Protein AF-A0A956J3N0-F1 (afdb_monomer_lite)

pLDDT: mean 77.79, std 21.56, range [35.19, 97.94]

Foldseek 3Di:
DDDDDDDDDDDDDDDPPPDPDPDDPDDDPDPDPDDPDPPDPDDDPDPPDDPPDDDDDDDDDDDDAFDWDWDADPVRDIDTDGDDDPDPDDDDDDDDPDDQVPQDVVRRCVRVVVVVCPCQADDPGGNVRSVVVD

Structure (mmCIF, N/CA/C/O backbone):
data_AF-A0A956J3N0-F1
#
_entry.id   AF-A0A956J3N0-F1
#
loop_
_atom_site.group_PDB
_atom_site.id
_atom_site.type_symbol
_atom_site.label_atom_id
_atom_site.label_alt_id
_atom_site.label_comp_id
_atom_site.label_asym_id
_atom_site.label_entity_id
_atom_site.label_seq_id
_atom_site.pdbx_PDB_ins_code
_atom_site.Cartn_x
_atom_site.Cartn_y
_atom_site.Cartn_z
_atom_site.occupancy
_atom_site.B_iso_or_equiv
_atom_site.auth_seq_id
_atom_site.auth_comp_id
_atom_site.auth_asym_id
_atom_site.auth_atom_id
_atom_site.pdbx_PDB_model_num
ATOM 1 N N . MET A 1 1 ? -22.357 -47.261 -18.741 1.00 39.28 1 MET A N 1
ATOM 2 C CA . MET A 1 1 ? -23.742 -47.778 -18.655 1.00 39.28 1 MET A CA 1
ATOM 3 C C . MET A 1 1 ? -24.504 -46.750 -17.822 1.00 39.28 1 MET A C 1
ATOM 5 O O . MET A 1 1 ? -24.104 -46.564 -16.691 1.00 39.28 1 MET A O 1
ATOM 9 N N . ALA A 1 2 ? -25.451 -45.945 -18.291 1.00 40.00 2 ALA A N 1
ATOM 10 C CA . ALA A 1 2 ? -26.306 -45.999 -19.465 1.00 40.00 2 ALA A CA 1
ATOM 11 C C . ALA A 1 2 ? -26.746 -44.562 -19.866 1.00 40.00 2 ALA A C 1
ATOM 13 O O . ALA A 1 2 ? -26.877 -43.711 -18.994 1.00 40.00 2 ALA A O 1
ATOM 14 N N . THR A 1 3 ? -26.905 -44.342 -21.183 1.00 40.56 3 THR A N 1
ATOM 15 C CA . THR A 1 3 ? -28.007 -43.632 -21.895 1.00 40.56 3 THR A CA 1
ATOM 16 C C . THR A 1 3 ? -28.514 -42.287 -21.339 1.00 40.56 3 THR A C 1
ATOM 18 O O . THR A 1 3 ? -29.014 -42.247 -20.226 1.00 40.56 3 THR A O 1
ATOM 21 N N . GLY A 1 4 ? -28.413 -41.157 -22.060 1.00 35.19 4 GLY A N 1
ATOM 22 C CA . GLY A 1 4 ? -29.279 -40.755 -23.199 1.00 35.19 4 GLY A CA 1
ATOM 23 C C . GLY A 1 4 ? -30.473 -39.919 -22.677 1.00 35.19 4 GLY A C 1
ATOM 24 O O . GLY A 1 4 ? -30.930 -40.175 -21.579 1.00 35.19 4 GLY A O 1
ATOM 25 N N . SER A 1 5 ? -31.067 -38.915 -23.320 1.00 44.56 5 SER A N 1
ATOM 26 C CA . SER A 1 5 ? -30.994 -38.341 -24.661 1.00 44.56 5 SER A CA 1
ATOM 27 C C . SER A 1 5 ? -31.771 -37.004 -24.641 1.00 44.56 5 SER A C 1
ATOM 29 O O . SER A 1 5 ? -32.692 -36.859 -23.846 1.00 44.56 5 SER A O 1
ATOM 31 N N . LEU A 1 6 ? -31.444 -36.101 -25.573 1.00 38.22 6 LEU A N 1
ATOM 32 C CA . LEU A 1 6 ? -32.367 -35.240 -26.340 1.00 38.22 6 LEU A CA 1
ATOM 33 C C . LEU A 1 6 ? -33.439 -34.406 -25.597 1.00 38.22 6 LEU A C 1
ATOM 35 O O . LEU A 1 6 ? -34.523 -34.899 -25.313 1.00 38.22 6 LEU A O 1
ATOM 39 N N . PHE A 1 7 ? -33.234 -33.085 -25.535 1.00 39.62 7 PHE A N 1
ATOM 40 C CA . PHE A 1 7 ? -34.311 -32.130 -25.833 1.00 39.62 7 PHE A CA 1
ATOM 41 C C . PHE A 1 7 ? -33.801 -31.061 -26.801 1.00 39.62 7 PHE A C 1
ATOM 43 O O . PHE A 1 7 ? -33.062 -30.146 -26.444 1.00 39.62 7 PHE A O 1
ATOM 50 N N . ALA A 1 8 ? -34.193 -31.237 -28.061 1.00 38.59 8 ALA A N 1
ATOM 51 C CA . ALA A 1 8 ? -34.159 -30.220 -29.091 1.00 38.59 8 ALA A CA 1
ATOM 52 C C . ALA A 1 8 ? -35.297 -29.227 -28.816 1.00 38.59 8 ALA A C 1
ATOM 54 O O . ALA A 1 8 ? -36.463 -29.615 -28.765 1.00 38.59 8 ALA A O 1
ATOM 55 N N . GLY A 1 9 ? -34.950 -27.956 -28.631 1.00 39.62 9 GLY A N 1
ATOM 56 C CA . GLY A 1 9 ? -35.890 -26.856 -28.438 1.00 39.62 9 GLY A CA 1
ATOM 57 C C . GLY A 1 9 ? -35.477 -25.679 -29.306 1.00 39.62 9 GLY A C 1
ATOM 58 O O . GLY A 1 9 ? -34.817 -24.756 -28.845 1.00 39.62 9 GLY A O 1
ATOM 59 N N . LEU A 1 10 ? -35.829 -25.768 -30.585 1.00 38.50 10 LEU A N 1
ATOM 60 C CA . LEU A 1 10 ? -35.740 -24.705 -31.575 1.00 38.50 10 LEU A CA 1
ATOM 61 C C . LEU A 1 10 ? -36.721 -23.589 -31.170 1.00 38.50 10 LEU A C 1
ATOM 63 O O . LEU A 1 10 ? -37.930 -23.779 -31.285 1.00 38.50 10 LEU A O 1
ATOM 67 N N . VAL A 1 11 ? -36.224 -22.442 -30.695 1.00 41.22 11 VAL A N 1
ATOM 68 C CA . VAL A 1 11 ? -37.024 -21.209 -30.621 1.00 41.22 11 VAL A CA 1
ATOM 69 C C . VAL A 1 11 ? -36.478 -20.217 -31.635 1.00 41.22 11 VAL A C 1
ATOM 71 O O . VAL A 1 11 ? -35.384 -19.670 -31.531 1.00 41.22 11 VAL A O 1
ATOM 74 N N . THR A 1 12 ? -37.286 -20.101 -32.671 1.00 42.00 12 THR A N 1
ATOM 75 C CA . THR A 1 12 ? -37.217 -19.280 -33.866 1.00 42.00 12 THR A CA 1
ATOM 76 C C . THR A 1 12 ? -37.329 -17.786 -33.549 1.00 42.00 12 THR A C 1
ATOM 78 O O . THR A 1 12 ? -38.237 -17.410 -32.821 1.00 42.00 12 THR A O 1
ATOM 81 N N . GLY A 1 13 ? -36.497 -16.962 -34.209 1.00 36.94 13 GLY A N 1
ATOM 82 C CA . GLY A 1 13 ? -36.766 -15.556 -34.583 1.00 36.94 13 GLY A CA 1
ATOM 83 C C . GLY A 1 13 ? -36.803 -14.536 -33.430 1.00 36.94 13 GLY A C 1
ATOM 84 O O . GLY A 1 13 ? -37.405 -14.764 -32.399 1.00 36.94 13 GLY A O 1
ATOM 85 N N . SER A 1 14 ? -36.208 -13.350 -33.497 1.00 45.72 14 SER A N 1
ATOM 86 C CA . SER A 1 14 ? -35.854 -12.522 -34.643 1.00 45.72 14 SER A CA 1
ATOM 87 C C . SER A 1 14 ? -34.736 -11.565 -34.235 1.00 45.72 14 SER A C 1
ATOM 89 O O . SER A 1 14 ? -34.865 -10.817 -33.270 1.00 45.72 14 SER A O 1
ATOM 91 N N . LEU A 1 15 ? -33.654 -11.564 -35.010 1.00 46.91 15 LEU A N 1
ATOM 92 C CA . LEU A 1 15 ? -32.609 -10.550 -34.974 1.00 46.91 15 LEU A CA 1
ATOM 93 C C . LEU A 1 15 ? -33.098 -9.333 -35.775 1.00 46.91 15 LEU A C 1
ATOM 95 O O . LEU A 1 15 ? -33.029 -9.329 -37.002 1.00 46.91 15 LEU A O 1
ATOM 99 N N . LEU A 1 16 ? -33.615 -8.309 -35.095 1.00 43.28 16 LEU A N 1
ATOM 100 C CA . LEU A 1 16 ? -33.858 -6.998 -35.700 1.00 43.28 16 LEU A CA 1
ATOM 101 C C . LEU A 1 16 ? -32.555 -6.190 -35.664 1.00 43.28 16 LEU A C 1
ATOM 103 O O . LEU A 1 16 ? -32.275 -5.456 -34.721 1.00 43.28 16 LEU A O 1
ATOM 107 N N . MET A 1 17 ? -31.750 -6.342 -36.715 1.00 46.06 17 MET A N 1
ATOM 108 C CA . MET A 1 17 ? -30.733 -5.361 -37.090 1.00 46.06 17 MET A CA 1
ATOM 109 C C . MET A 1 17 ? -31.453 -4.106 -37.596 1.00 46.06 17 MET A C 1
ATOM 111 O O . MET A 1 17 ? -31.870 -4.043 -38.752 1.00 46.06 17 MET A O 1
ATOM 115 N N . VAL A 1 18 ? -31.615 -3.103 -36.735 1.0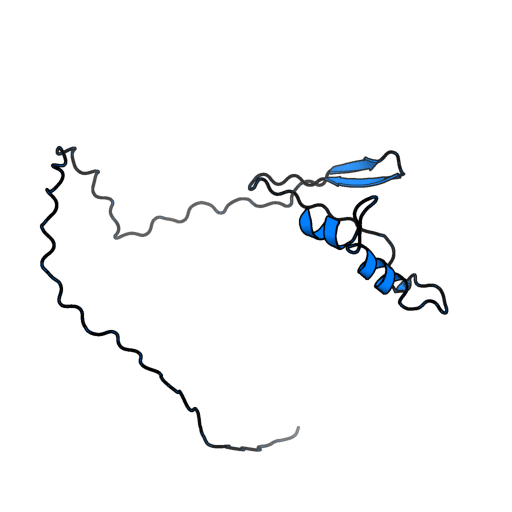0 49.78 18 VAL A N 1
ATOM 116 C CA . VAL A 1 18 ? -31.972 -1.751 -37.176 1.00 49.78 18 VAL A CA 1
ATOM 117 C C . VAL A 1 18 ? -30.691 -1.083 -37.665 1.00 49.78 18 VAL A C 1
ATOM 119 O O . VAL A 1 18 ? -29.916 -0.519 -36.897 1.00 49.78 18 VAL A O 1
ATOM 122 N N . ALA A 1 19 ? -30.456 -1.198 -38.969 1.00 41.84 19 ALA A N 1
ATOM 123 C CA . ALA A 1 19 ? -29.469 -0.412 -39.687 1.00 41.84 19 ALA A CA 1
ATOM 124 C C . ALA A 1 19 ? -30.039 0.995 -39.930 1.00 41.84 19 ALA A C 1
ATOM 126 O O . ALA A 1 19 ? -30.788 1.213 -40.880 1.00 41.84 19 ALA A O 1
ATOM 127 N N . CYS A 1 20 ? -29.681 1.965 -39.088 1.00 41.19 20 CYS A N 1
ATOM 128 C CA . CYS A 1 20 ? -29.828 3.377 -39.439 1.00 41.19 20 CYS A CA 1
ATOM 129 C C . CYS A 1 20 ? -28.654 3.769 -40.340 1.00 41.19 20 CYS A C 1
ATOM 131 O O . CYS A 1 20 ? -27.604 4.209 -39.876 1.00 41.19 20 CYS A O 1
ATOM 133 N N . GLY A 1 21 ? -28.832 3.566 -41.646 1.00 39.09 21 GLY A N 1
ATOM 134 C CA . GLY A 1 21 ? -27.978 4.175 -42.654 1.00 39.09 21 GLY A CA 1
ATOM 135 C C . GLY A 1 21 ? -28.187 5.686 -42.647 1.00 39.09 21 GLY A C 1
ATOM 136 O O . GLY A 1 21 ? -29.231 6.165 -43.078 1.00 39.09 21 GLY A O 1
ATOM 137 N N . ASN A 1 22 ? -27.197 6.432 -42.164 1.00 59.81 22 ASN A N 1
ATOM 138 C CA . ASN A 1 22 ? -27.105 7.870 -42.380 1.00 59.81 22 ASN A CA 1
ATOM 139 C C . ASN A 1 22 ? -26.029 8.108 -43.443 1.00 59.81 22 ASN A C 1
ATOM 141 O O . ASN A 1 22 ? -24.852 8.251 -43.120 1.00 59.81 22 ASN A O 1
ATOM 145 N N . THR A 1 23 ? -26.418 8.054 -44.717 1.00 54.34 23 THR A N 1
ATOM 146 C CA . THR A 1 23 ? -25.532 8.372 -45.843 1.00 54.34 23 THR A CA 1
ATOM 147 C C . THR A 1 23 ? -25.435 9.895 -45.964 1.00 54.34 23 THR A C 1
ATOM 149 O O . THR A 1 23 ? -26.455 10.532 -46.238 1.00 54.34 23 THR A O 1
ATOM 152 N N . PRO A 1 24 ? -24.256 10.512 -45.761 1.00 67.19 24 PRO A N 1
ATOM 153 C CA . PRO A 1 24 ? -24.069 11.926 -46.059 1.00 67.19 24 PRO A CA 1
ATOM 154 C C . PRO A 1 24 ? -24.247 12.166 -47.568 1.00 67.19 24 PRO A C 1
ATOM 156 O O . PRO A 1 24 ? -23.926 11.273 -48.359 1.00 67.19 24 PRO A O 1
ATOM 159 N N . PRO A 1 25 ? -24.731 13.344 -48.001 1.00 55.56 25 PRO A N 1
ATOM 160 C CA . PRO A 1 25 ? -24.775 13.689 -49.416 1.00 55.56 25 PRO A CA 1
ATOM 161 C C . PRO A 1 25 ? -23.377 13.566 -50.027 1.00 55.56 25 PRO A C 1
ATOM 163 O O . PRO A 1 25 ? -22.396 13.996 -49.425 1.00 55.56 25 PRO A O 1
ATOM 166 N N . ALA A 1 26 ? -23.289 12.982 -51.220 1.00 51.25 26 ALA A N 1
ATOM 167 C CA . ALA A 1 26 ? -22.062 12.973 -51.997 1.00 51.25 26 ALA A CA 1
ATOM 168 C C . ALA A 1 26 ? -21.658 14.422 -52.308 1.00 51.25 26 ALA A C 1
ATOM 170 O O . ALA A 1 26 ? -22.275 15.079 -53.147 1.00 51.25 26 ALA A O 1
ATOM 171 N N . GLU A 1 27 ? -20.640 14.928 -51.613 1.00 46.94 27 GLU A N 1
ATOM 172 C CA . GLU A 1 27 ? -19.969 16.160 -52.005 1.00 46.94 27 GLU A CA 1
ATOM 173 C C . GLU A 1 27 ? -19.233 15.914 -53.324 1.00 46.94 27 GLU A C 1
ATOM 175 O O . GLU A 1 27 ? -18.371 15.041 -53.444 1.00 46.94 27 GLU A O 1
ATOM 180 N N . THR A 1 28 ? -19.596 16.695 -54.338 1.00 45.62 28 THR A N 1
ATOM 181 C CA . THR A 1 28 ? -18.850 16.821 -55.587 1.00 45.62 28 THR A CA 1
ATOM 182 C C . THR A 1 28 ? -17.421 17.266 -55.260 1.00 45.62 28 THR A C 1
ATOM 184 O O . THR A 1 28 ? -17.264 18.339 -54.668 1.00 45.62 28 THR A O 1
ATOM 187 N N . PRO A 1 29 ? -16.363 16.529 -55.652 1.00 47.78 29 PRO A N 1
ATOM 188 C CA . PRO A 1 29 ? -15.010 17.032 -55.489 1.00 47.78 29 PRO A CA 1
ATOM 189 C C . PRO A 1 29 ? -14.829 18.223 -56.434 1.00 47.78 29 PRO A C 1
ATOM 191 O O . PRO A 1 29 ? -14.700 18.080 -57.650 1.00 47.78 29 PRO A O 1
ATOM 194 N N . THR A 1 30 ? -14.852 19.421 -55.858 1.00 49.38 30 THR A N 1
ATOM 195 C CA . THR A 1 30 ? -14.341 20.628 -56.508 1.00 49.38 30 THR A CA 1
ATOM 196 C C . THR A 1 30 ? -12.855 20.389 -56.792 1.00 49.38 30 THR A C 1
ATOM 198 O O . THR A 1 30 ? -12.162 19.898 -55.898 1.00 49.38 30 THR A O 1
ATOM 201 N N . PRO A 1 31 ? -12.331 20.683 -57.997 1.00 55.72 31 PRO A N 1
ATOM 202 C CA . PRO A 1 31 ? -10.914 20.494 -58.267 1.00 55.72 31 PRO A CA 1
ATOM 203 C C . PRO A 1 31 ? -10.108 21.466 -57.399 1.00 55.72 31 PRO A C 1
ATOM 205 O O . PRO A 1 31 ? -10.060 22.667 -57.659 1.00 55.72 31 PRO A O 1
ATOM 208 N N . THR A 1 32 ? -9.497 20.938 -56.342 1.00 51.00 32 THR A N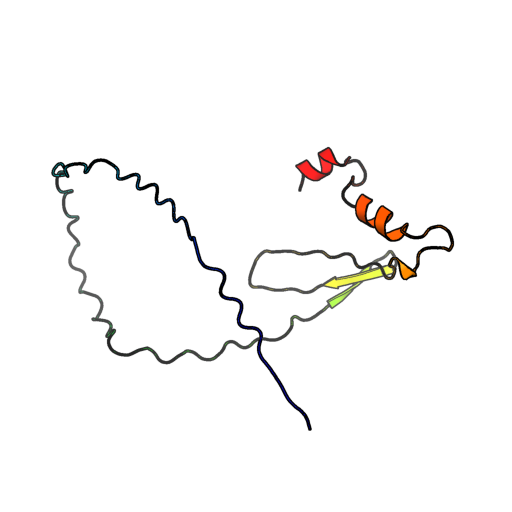 1
ATOM 209 C CA . THR A 1 32 ? -8.500 21.642 -55.536 1.00 51.00 32 THR A CA 1
ATOM 210 C C . THR A 1 32 ? -7.370 22.119 -56.455 1.00 51.00 32 THR A C 1
ATOM 212 O O . THR A 1 32 ? -6.873 21.313 -57.248 1.00 51.00 32 THR A O 1
ATOM 215 N N . PRO A 1 33 ? -6.935 23.392 -56.383 1.00 62.94 33 PRO A N 1
ATOM 216 C CA . PRO A 1 33 ? -5.761 23.833 -57.122 1.00 62.94 33 PRO A CA 1
ATOM 217 C C . PRO A 1 33 ? -4.548 23.027 -56.655 1.00 62.94 33 PRO A C 1
ATOM 219 O O . PRO A 1 33 ? -4.255 22.961 -55.460 1.00 62.94 33 PRO A O 1
ATOM 222 N N . THR A 1 34 ? -3.865 22.395 -57.607 1.00 55.66 34 THR A N 1
ATOM 223 C CA . THR A 1 34 ? -2.654 21.608 -57.372 1.00 55.66 34 THR A CA 1
ATOM 224 C C . THR A 1 34 ? -1.634 22.455 -56.602 1.00 55.66 34 THR A C 1
ATOM 226 O O . THR A 1 34 ? -1.222 23.498 -57.119 1.00 55.66 34 THR A O 1
ATOM 229 N N . PRO A 1 35 ? -1.215 22.058 -55.385 1.00 69.06 35 PRO A N 1
ATOM 230 C CA . PRO A 1 35 ? -0.114 22.730 -54.709 1.00 69.06 35 PRO A CA 1
ATOM 231 C C . PRO A 1 35 ? 1.144 22.621 -55.584 1.00 69.06 35 PRO A C 1
ATOM 233 O O . PRO A 1 35 ? 1.342 21.580 -56.219 1.00 69.06 35 PRO A O 1
ATOM 236 N N . PRO A 1 36 ? 1.995 23.661 -55.655 1.00 62.28 36 PRO A N 1
ATOM 237 C CA . PRO A 1 36 ? 3.243 23.565 -56.395 1.00 62.28 36 PRO A CA 1
ATOM 238 C C . PRO A 1 36 ? 4.050 22.401 -55.825 1.00 62.28 36 PRO A C 1
ATOM 240 O O . PRO A 1 36 ? 4.334 22.354 -54.628 1.00 62.28 36 PRO A O 1
ATOM 243 N N . THR A 1 37 ? 4.363 21.438 -56.689 1.00 52.66 37 THR A N 1
ATOM 244 C CA . THR A 1 37 ? 5.223 20.305 -56.368 1.00 52.66 37 THR A CA 1
ATOM 245 C C . THR A 1 37 ? 6.517 20.850 -55.764 1.00 52.66 37 THR A C 1
ATOM 247 O O . THR A 1 37 ? 7.197 21.626 -56.441 1.00 52.66 37 THR A O 1
ATOM 250 N N . PRO A 1 38 ? 6.876 20.509 -54.511 1.00 59.12 38 PRO A N 1
ATOM 251 C CA . PRO A 1 38 ? 8.198 20.841 -54.016 1.00 59.12 38 PRO A CA 1
ATOM 252 C C . PRO A 1 38 ? 9.204 20.112 -54.904 1.00 59.12 38 PRO A C 1
ATOM 254 O O . PRO A 1 38 ? 9.181 18.885 -55.004 1.00 59.12 38 PRO A O 1
ATOM 257 N N . SER A 1 39 ? 10.047 20.878 -55.595 1.00 56.22 39 SER A N 1
ATOM 258 C CA . SER A 1 39 ? 11.180 20.351 -56.345 1.00 56.22 39 SER A CA 1
ATOM 259 C C . SER A 1 39 ? 12.111 19.655 -55.359 1.00 56.22 39 SER A C 1
ATOM 261 O O . SER A 1 39 ? 12.882 20.305 -54.655 1.00 56.22 39 SER A O 1
ATOM 263 N N . VAL A 1 40 ? 11.999 18.332 -55.271 1.00 59.16 40 VAL A N 1
ATOM 264 C CA . VAL A 1 40 ? 12.980 17.498 -54.586 1.00 59.16 40 VAL A CA 1
ATOM 265 C C . VAL A 1 40 ? 14.246 17.566 -55.431 1.00 59.16 40 VAL A C 1
ATOM 267 O O . VAL A 1 40 ? 14.275 17.077 -56.558 1.00 59.16 40 VAL A O 1
ATOM 270 N N . THR A 1 41 ? 15.265 18.251 -54.916 1.00 49.97 41 THR A N 1
ATOM 271 C CA . THR A 1 41 ? 16.638 18.132 -55.407 1.00 49.97 41 THR A CA 1
ATOM 272 C C . THR A 1 41 ? 17.001 16.651 -55.369 1.00 49.97 41 THR A C 1
ATOM 274 O O . THR A 1 41 ? 16.898 16.032 -54.314 1.00 49.97 41 THR A O 1
ATOM 277 N N . ASP A 1 42 ? 17.345 16.097 -56.528 1.00 52.94 42 ASP A N 1
ATOM 278 C CA . ASP A 1 42 ? 17.625 14.679 -56.762 1.00 52.94 42 ASP A CA 1
ATOM 279 C C . ASP A 1 42 ? 18.878 14.253 -55.974 1.00 52.94 42 ASP A C 1
ATOM 281 O O . ASP A 1 42 ? 20.011 14.332 -56.452 1.00 52.94 42 ASP A O 1
ATOM 285 N N . GLU A 1 43 ? 18.684 13.890 -54.707 1.00 61.88 43 GLU A N 1
ATOM 286 C CA . GLU A 1 43 ? 19.623 13.050 -53.980 1.00 61.88 43 GLU A CA 1
ATOM 287 C C . GLU A 1 43 ? 19.351 11.607 -54.415 1.00 61.88 43 GLU A C 1
ATOM 289 O O . GLU A 1 43 ? 18.201 11.161 -54.403 1.00 61.88 43 GLU A O 1
ATOM 294 N N . ALA A 1 44 ? 20.405 10.903 -54.845 1.00 65.06 44 ALA A N 1
ATOM 295 C CA . ALA A 1 44 ? 20.313 9.557 -55.399 1.00 65.06 44 ALA A CA 1
ATOM 296 C C . ALA A 1 44 ? 19.387 8.674 -54.542 1.00 65.06 44 ALA A C 1
ATOM 298 O O . ALA A 1 44 ? 19.567 8.627 -53.320 1.00 65.06 44 ALA A O 1
ATOM 299 N N . PRO A 1 45 ? 18.406 7.975 -55.150 1.00 63.19 45 PRO A N 1
ATOM 300 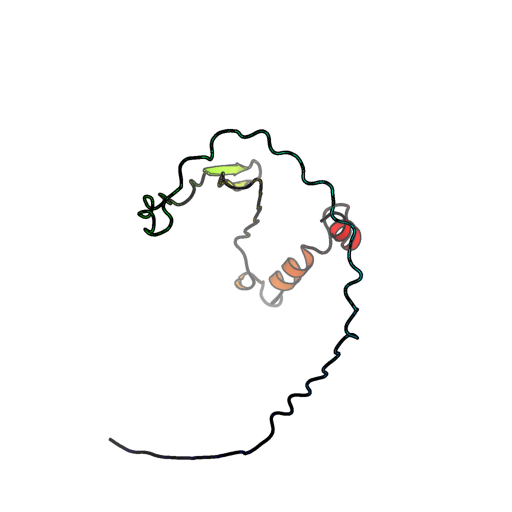C CA . PRO A 1 45 ? 17.417 7.232 -54.392 1.00 63.19 45 PRO A CA 1
ATOM 301 C C . PRO A 1 45 ? 18.135 6.254 -53.458 1.00 63.19 45 PRO A C 1
ATOM 303 O O . PRO A 1 45 ? 19.041 5.543 -53.915 1.00 63.19 45 PRO A O 1
ATOM 306 N N . PRO A 1 46 ? 17.764 6.201 -52.163 1.00 65.12 46 PRO A N 1
ATOM 307 C CA . PRO A 1 46 ? 18.338 5.222 -51.256 1.00 65.12 46 PRO A CA 1
ATOM 308 C C . PRO A 1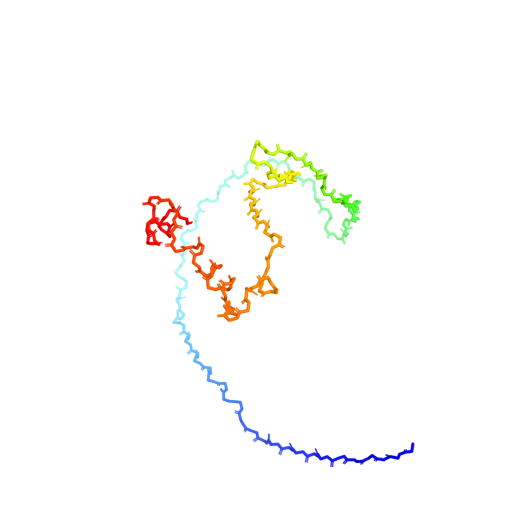 46 ? 18.164 3.844 -51.892 1.00 65.12 46 PRO A C 1
ATOM 310 O O . PRO A 1 46 ? 17.108 3.550 -52.461 1.00 65.12 46 PRO A O 1
ATOM 313 N N . ALA A 1 47 ? 19.227 3.036 -51.853 1.00 71.44 47 ALA A N 1
ATOM 314 C CA . ALA A 1 47 ? 19.258 1.721 -52.480 1.00 71.44 47 ALA A CA 1
ATOM 315 C C . ALA A 1 47 ? 17.939 0.971 -52.228 1.00 71.44 47 ALA A C 1
ATOM 317 O O . ALA A 1 47 ? 17.460 0.912 -51.095 1.00 71.44 47 ALA A O 1
ATOM 318 N N . LEU A 1 48 ? 17.336 0.439 -53.297 1.00 70.38 48 LEU A N 1
ATOM 319 C CA . LEU A 1 48 ? 16.036 -0.229 -53.252 1.00 70.38 48 LEU A CA 1
ATOM 320 C C . LEU A 1 48 ? 16.062 -1.363 -52.217 1.00 70.38 48 LEU A C 1
ATOM 322 O O . LEU A 1 48 ? 16.621 -2.432 -52.460 1.00 70.38 48 LEU A O 1
ATOM 326 N N . VAL A 1 49 ? 15.442 -1.131 -51.058 1.00 77.06 49 VAL A N 1
ATOM 327 C CA . VAL A 1 49 ? 15.287 -2.148 -50.014 1.00 77.06 49 VAL A CA 1
ATOM 328 C C . VAL A 1 49 ? 14.370 -3.247 -50.552 1.00 77.06 49 VAL A C 1
ATOM 330 O O . VAL A 1 49 ? 13.207 -2.999 -50.884 1.00 77.06 49 VAL A O 1
ATOM 333 N N . ASN A 1 50 ? 14.898 -4.468 -50.665 1.00 76.75 50 ASN A N 1
ATOM 334 C CA . ASN A 1 50 ? 14.142 -5.624 -51.133 1.00 76.75 50 ASN A CA 1
ATOM 335 C C . ASN A 1 50 ? 13.114 -6.041 -50.067 1.00 76.75 50 ASN A C 1
ATOM 337 O O . ASN A 1 50 ? 13.477 -6.490 -48.986 1.00 76.75 50 ASN A O 1
ATOM 341 N N . ARG A 1 51 ? 11.827 -5.887 -50.396 1.00 79.62 51 ARG A N 1
ATOM 342 C CA . ARG A 1 51 ? 10.678 -6.197 -49.527 1.00 79.62 51 ARG A CA 1
ATOM 343 C C . ARG A 1 51 ? 10.044 -7.567 -49.806 1.00 79.62 51 ARG A C 1
ATOM 345 O O . ARG A 1 51 ? 8.987 -7.861 -49.262 1.00 79.62 51 ARG A 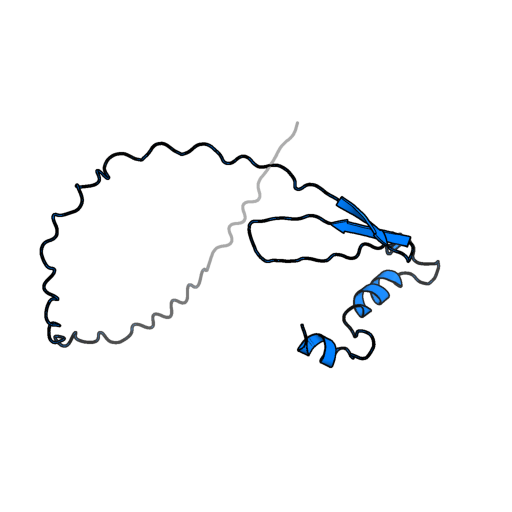O 1
ATOM 352 N N . ALA A 1 52 ? 10.641 -8.377 -50.682 1.00 86.06 52 ALA A N 1
ATOM 353 C CA . ALA A 1 52 ? 10.107 -9.688 -51.055 1.00 86.06 52 ALA A CA 1
ATOM 354 C C . ALA A 1 52 ? 10.454 -10.793 -50.042 1.00 86.06 52 ALA A C 1
ATOM 356 O O . ALA A 1 52 ? 9.763 -11.806 -49.992 1.00 86.06 52 ALA A O 1
ATOM 357 N N . ALA A 1 53 ? 11.505 -10.606 -49.243 1.00 82.25 53 ALA A N 1
ATOM 358 C CA . ALA A 1 53 ? 11.902 -11.530 -48.187 1.00 82.25 53 ALA A CA 1
ATOM 359 C C . ALA A 1 53 ? 11.628 -10.905 -46.815 1.00 82.25 53 ALA A C 1
ATOM 361 O O . ALA A 1 53 ? 11.940 -9.733 -46.595 1.00 82.25 53 ALA A O 1
ATOM 362 N N . LEU A 1 54 ? 11.051 -11.687 -45.897 1.00 85.50 54 LEU A N 1
ATOM 363 C CA . LEU A 1 54 ? 10.947 -11.273 -44.501 1.00 85.50 54 LEU A CA 1
ATOM 364 C C . LEU A 1 54 ? 12.353 -11.256 -43.883 1.00 85.50 54 LEU A C 1
ATOM 366 O O . LEU A 1 54 ? 13.134 -12.171 -44.150 1.00 85.50 54 LEU A O 1
ATOM 370 N N . PRO A 1 55 ? 12.688 -10.246 -43.066 1.00 84.88 55 PRO A N 1
ATOM 371 C CA . PRO A 1 55 ? 13.910 -10.286 -42.283 1.00 84.88 55 PRO A CA 1
ATOM 372 C C . PRO A 1 55 ? 13.819 -11.409 -41.247 1.00 84.88 55 PRO A C 1
ATOM 374 O O . PRO A 1 55 ? 12.750 -11.675 -40.693 1.00 84.88 55 PRO A O 1
ATOM 377 N N . GLU A 1 56 ? 14.955 -12.037 -40.964 1.00 88.19 56 GLU A N 1
ATOM 378 C CA . GLU A 1 56 ? 15.051 -12.995 -39.867 1.00 88.19 56 GLU A CA 1
ATOM 379 C C . GLU A 1 56 ? 14.729 -12.298 -38.532 1.00 88.19 56 GLU A C 1
ATOM 381 O O . GLU A 1 56 ? 15.180 -11.165 -38.310 1.00 88.19 56 GLU A O 1
ATOM 386 N N . PRO A 1 57 ? 13.954 -12.934 -37.632 1.00 89.56 57 PRO A N 1
ATOM 387 C CA . PRO A 1 57 ? 13.695 -12.388 -36.310 1.00 89.56 57 PRO A CA 1
ATOM 388 C C . PRO A 1 57 ? 14.996 -12.125 -35.550 1.00 89.56 57 PRO A C 1
ATOM 390 O O . PRO A 1 57 ? 15.930 -12.927 -35.572 1.00 89.56 57 PRO A O 1
ATOM 393 N N . GLY A 1 58 ? 15.037 -11.000 -34.837 1.00 91.31 58 GLY A N 1
ATOM 394 C CA . GLY A 1 58 ? 16.110 -10.730 -33.889 1.00 91.31 58 GLY A CA 1
ATOM 395 C C . GLY A 1 58 ? 16.114 -11.735 -32.728 1.00 91.31 58 GLY A C 1
ATOM 396 O O . GLY A 1 58 ? 15.132 -12.454 -32.516 1.00 91.31 58 GLY A O 1
ATOM 397 N N . PRO A 1 59 ? 17.205 -11.781 -31.947 1.00 92.19 59 PRO A N 1
ATOM 398 C CA . PRO A 1 59 ? 17.256 -12.598 -30.742 1.00 92.19 59 PRO A CA 1
ATOM 399 C C . PRO A 1 59 ? 16.141 -12.195 -29.769 1.00 92.19 59 PRO A C 1
ATOM 401 O O . PRO A 1 59 ? 15.777 -11.020 -29.670 1.00 92.19 59 PRO A O 1
ATOM 404 N N . ALA A 1 60 ? 15.609 -13.176 -29.041 1.00 89.81 60 ALA A N 1
ATOM 405 C CA . ALA A 1 60 ? 14.630 -12.910 -27.997 1.00 89.81 60 ALA A CA 1
ATOM 406 C C . ALA A 1 60 ? 15.254 -12.009 -26.914 1.00 89.81 60 ALA A C 1
ATOM 408 O O . ALA A 1 60 ? 16.408 -12.230 -26.538 1.00 89.81 60 ALA A O 1
ATOM 409 N N . PRO A 1 61 ? 14.520 -11.006 -26.404 1.00 85.88 61 PRO A N 1
ATOM 410 C CA . PRO A 1 61 ? 15.013 -10.195 -25.305 1.00 85.88 61 PRO A CA 1
ATOM 411 C C . PRO A 1 61 ? 15.166 -11.056 -24.051 1.00 85.88 61 PRO A C 1
ATOM 413 O O . PRO A 1 61 ? 14.303 -11.878 -23.735 1.00 85.88 61 PRO A O 1
ATOM 416 N N . GLU A 1 62 ? 16.251 -10.841 -23.314 1.00 86.75 62 GLU A N 1
ATOM 417 C CA . GLU A 1 62 ? 16.407 -11.431 -21.991 1.00 86.75 62 GLU A CA 1
ATOM 418 C C . GLU A 1 62 ? 15.480 -10.709 -21.008 1.00 86.75 62 GLU A C 1
ATOM 420 O O . GLU A 1 62 ? 15.503 -9.482 -20.887 1.00 86.75 62 GLU A O 1
ATOM 425 N N . TRP A 1 63 ? 14.645 -11.476 -20.311 1.00 87.31 63 TRP A N 1
ATOM 426 C CA . TRP A 1 63 ? 13.802 -10.980 -19.231 1.00 87.31 63 TRP A CA 1
ATOM 427 C C . TRP A 1 63 ? 14.158 -11.706 -17.939 1.00 87.31 63 TRP A C 1
ATOM 429 O O . TRP A 1 63 ? 14.306 -12.928 -17.918 1.00 87.31 63 TRP A O 1
ATOM 439 N N . GLY A 1 64 ? 14.249 -10.947 -16.854 1.00 87.94 64 GLY A N 1
ATOM 440 C CA . GLY A 1 64 ? 14.377 -11.464 -15.502 1.00 87.94 64 GLY A CA 1
ATOM 441 C C . GLY A 1 64 ? 13.537 -10.628 -14.539 1.00 87.94 64 GLY A C 1
ATOM 442 O O . GLY A 1 64 ? 13.207 -9.479 -14.852 1.00 87.94 64 GLY A O 1
ATOM 443 N N . PRO A 1 65 ? 13.172 -11.185 -13.373 1.00 87.88 65 PRO A N 1
ATOM 444 C CA . PRO A 1 65 ? 12.488 -10.417 -12.346 1.00 87.88 65 PRO A CA 1
ATOM 445 C C . PRO A 1 65 ? 13.378 -9.260 -11.861 1.00 87.88 65 PRO A C 1
ATOM 447 O O . PRO A 1 65 ? 14.603 -9.404 -11.819 1.00 87.88 65 PRO A O 1
ATOM 450 N N . PRO A 1 66 ? 12.787 -8.116 -11.479 1.00 88.94 66 PRO A N 1
ATOM 451 C CA . PRO A 1 66 ? 13.545 -7.024 -10.887 1.00 88.94 66 PRO A CA 1
ATOM 452 C C . PRO A 1 66 ? 14.134 -7.440 -9.535 1.00 88.94 66 PRO A C 1
ATOM 454 O O . PRO A 1 66 ? 13.549 -8.233 -8.795 1.00 88.94 66 PRO A O 1
ATOM 457 N N . GLU A 1 67 ? 15.279 -6.860 -9.194 1.00 91.25 67 GLU A N 1
ATOM 458 C CA . GLU A 1 67 ? 15.869 -7.006 -7.867 1.00 91.25 67 GLU A CA 1
ATOM 459 C C . GLU A 1 67 ? 15.017 -6.272 -6.820 1.00 91.25 67 GLU A C 1
ATOM 461 O O . GLU A 1 67 ? 14.566 -5.143 -7.040 1.00 91.25 67 GLU A O 1
ATOM 466 N N . VAL A 1 68 ? 14.800 -6.920 -5.672 1.00 94.75 68 VAL A N 1
ATOM 467 C CA . VAL A 1 68 ? 14.057 -6.356 -4.540 1.00 94.75 68 VAL A CA 1
ATOM 468 C C . VAL A 1 68 ? 15.047 -5.907 -3.473 1.00 94.75 68 VAL A C 1
ATOM 470 O O . VAL A 1 68 ? 15.761 -6.727 -2.901 1.00 94.75 68 VAL A O 1
ATOM 473 N N . THR A 1 69 ? 15.065 -4.612 -3.164 1.00 95.88 69 THR A N 1
ATOM 474 C CA . THR A 1 69 ? 15.830 -4.065 -2.034 1.00 95.88 69 THR A CA 1
ATOM 475 C C . THR A 1 69 ? 14.906 -3.849 -0.833 1.00 95.88 69 THR A C 1
ATOM 477 O O . THR A 1 69 ? 13.932 -3.106 -0.937 1.00 95.88 69 THR A O 1
ATOM 480 N N . GLU A 1 70 ? 15.203 -4.462 0.316 1.00 96.44 70 GLU A N 1
ATOM 481 C CA . GLU A 1 70 ? 14.476 -4.229 1.575 1.00 96.44 70 GLU A CA 1
ATOM 482 C C . GLU A 1 70 ? 15.187 -3.171 2.427 1.00 96.44 70 GLU A C 1
ATOM 484 O O . GLU A 1 70 ? 16.373 -3.290 2.732 1.00 96.44 70 GLU A O 1
ATOM 489 N N . LEU A 1 71 ? 14.447 -2.138 2.828 1.00 96.25 71 LEU A N 1
ATOM 490 C CA . LEU A 1 71 ? 14.928 -1.032 3.648 1.00 96.25 71 LEU A CA 1
ATOM 491 C C . LEU A 1 71 ? 14.083 -0.935 4.928 1.00 96.25 71 LEU A C 1
ATOM 493 O O . LEU A 1 71 ? 12.859 -0.800 4.836 1.00 96.25 71 LEU A O 1
ATOM 497 N N . PRO A 1 72 ? 14.690 -0.980 6.127 1.00 96.81 72 PRO A N 1
ATOM 498 C CA . PRO A 1 72 ? 13.971 -0.711 7.365 1.00 96.81 72 PRO A CA 1
ATOM 499 C C . PRO A 1 72 ? 13.732 0.796 7.531 1.00 96.81 72 PRO A C 1
ATOM 501 O O . PRO A 1 72 ? 14.636 1.608 7.327 1.00 96.81 72 PRO A O 1
ATOM 504 N N . LEU A 1 73 ? 12.523 1.176 7.940 1.00 96.69 73 LEU A N 1
ATOM 505 C CA . LEU A 1 73 ? 12.187 2.548 8.317 1.00 96.69 73 LEU A CA 1
ATOM 506 C C . LEU A 1 73 ? 12.370 2.748 9.825 1.00 96.69 73 LEU A C 1
ATOM 508 O O . LEU A 1 73 ? 12.281 1.812 10.619 1.00 96.69 73 LEU A O 1
ATOM 512 N N . SER A 1 74 ? 12.571 3.999 10.242 1.00 97.56 74 SER A N 1
ATOM 513 C CA . SER A 1 74 ? 12.758 4.369 11.654 1.00 97.56 74 SER A CA 1
ATOM 514 C C . SER A 1 74 ? 11.561 4.034 12.552 1.00 97.56 74 SER A C 1
ATOM 516 O O . SER A 1 74 ? 11.731 3.856 13.754 1.00 97.56 74 SER A O 1
ATOM 518 N N . ASN A 1 75 ? 10.359 3.922 11.981 1.00 95.25 75 ASN A N 1
ATOM 519 C CA . ASN A 1 75 ? 9.131 3.533 12.679 1.00 95.25 75 ASN A CA 1
ATOM 520 C C . ASN A 1 75 ? 8.916 2.007 12.749 1.00 95.25 75 ASN A C 1
ATOM 522 O O . ASN A 1 75 ? 7.878 1.566 13.237 1.00 95.25 75 ASN A O 1
ATOM 526 N N . GLY A 1 76 ? 9.858 1.203 12.245 1.00 95.06 76 GLY A N 1
ATOM 527 C CA . GLY A 1 76 ? 9.768 -0.259 12.219 1.00 95.06 76 GLY A CA 1
ATOM 528 C C . GLY A 1 76 ? 9.052 -0.846 10.998 1.00 95.06 76 GLY A C 1
ATOM 529 O O . GLY A 1 76 ? 8.984 -2.069 10.880 1.00 95.06 76 GLY A O 1
ATOM 530 N N . ALA A 1 77 ? 8.545 -0.020 10.075 1.00 95.81 77 ALA A N 1
ATOM 531 C CA . ALA A 1 77 ? 8.005 -0.503 8.806 1.00 95.81 77 ALA A CA 1
ATOM 532 C C . ALA A 1 77 ? 9.121 -0.993 7.866 1.00 95.81 77 ALA A C 1
ATOM 534 O O . ALA A 1 77 ? 10.279 -0.583 7.973 1.00 95.81 77 ALA A O 1
ATOM 535 N N . LYS A 1 78 ? 8.756 -1.857 6.916 1.00 96.56 78 LYS A N 1
ATOM 536 C CA . LYS A 1 78 ? 9.648 -2.355 5.863 1.00 96.56 78 LYS A CA 1
ATOM 537 C C . LYS A 1 78 ? 9.251 -1.741 4.529 1.00 96.56 78 LYS A C 1
ATOM 539 O O . LYS A 1 78 ? 8.081 -1.799 4.159 1.00 96.56 78 LYS A O 1
ATOM 544 N N . LEU A 1 79 ? 10.217 -1.189 3.805 1.00 96.81 79 LEU A N 1
ATOM 545 C CA . LEU A 1 79 ? 10.043 -0.730 2.431 1.00 96.81 79 LEU A CA 1
ATOM 546 C C . LEU A 1 79 ? 10.723 -1.711 1.485 1.00 96.81 79 LEU A C 1
ATOM 548 O O . LEU A 1 79 ? 11.930 -1.923 1.566 1.00 9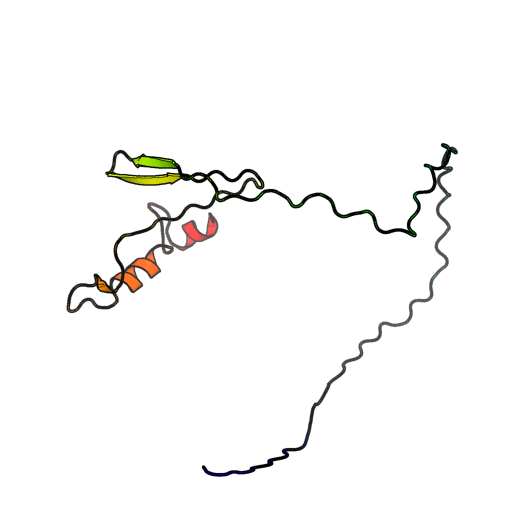6.81 79 LEU A O 1
ATOM 552 N N . TRP A 1 80 ? 9.946 -2.272 0.566 1.00 96.50 80 TRP A N 1
ATOM 553 C CA . TRP A 1 80 ? 10.469 -3.023 -0.568 1.00 96.50 80 TRP A CA 1
ATOM 554 C C . TRP A 1 80 ? 10.553 -2.100 -1.778 1.00 96.50 80 TRP A C 1
ATOM 556 O O . TRP A 1 80 ? 9.536 -1.654 -2.308 1.00 96.50 80 TRP A O 1
ATOM 566 N N . TYR A 1 81 ? 11.777 -1.788 -2.194 1.00 95.62 81 TYR A N 1
ATOM 567 C CA . TYR A 1 81 ? 12.063 -0.946 -3.345 1.00 95.62 81 TYR A CA 1
ATOM 568 C C . TYR A 1 81 ? 12.446 -1.806 -4.549 1.00 95.62 81 TYR A C 1
ATOM 570 O O . TYR A 1 81 ? 13.391 -2.591 -4.488 1.00 95.62 81 TYR A O 1
ATOM 578 N N . LEU A 1 82 ? 11.695 -1.649 -5.641 1.00 94.12 82 LEU A N 1
ATOM 579 C CA . LEU A 1 82 ? 11.908 -2.344 -6.906 1.00 94.12 82 LEU A CA 1
ATOM 580 C C . LEU A 1 82 ? 12.085 -1.293 -8.004 1.00 94.12 82 LEU A C 1
ATOM 582 O O . LEU A 1 82 ? 11.153 -0.544 -8.307 1.00 94.12 82 LEU A O 1
ATOM 586 N N . LYS A 1 83 ? 13.273 -1.219 -8.613 1.00 90.44 83 LYS A N 1
ATOM 587 C CA . LYS A 1 83 ? 13.546 -0.267 -9.698 1.00 90.44 83 LYS A CA 1
ATOM 588 C C . LYS A 1 83 ? 13.358 -0.922 -11.065 1.00 90.44 83 LYS A C 1
ATOM 590 O O . LYS A 1 83 ? 14.076 -1.850 -11.416 1.00 90.44 83 LYS A O 1
ATOM 595 N N . MET A 1 84 ? 12.450 -0.369 -11.868 1.00 87.31 84 MET A N 1
ATOM 596 C CA . MET A 1 84 ? 12.236 -0.742 -13.273 1.00 87.31 84 MET A CA 1
ATOM 597 C C . MET A 1 84 ? 12.553 0.459 -14.179 1.00 87.31 84 MET A C 1
ATOM 599 O O . MET A 1 84 ? 12.211 1.592 -13.848 1.00 87.31 84 MET A O 1
ATOM 603 N N . GLY A 1 85 ? 13.290 0.237 -15.273 1.00 80.56 85 GLY A N 1
ATOM 604 C CA . GLY A 1 85 ? 13.953 1.307 -16.038 1.00 80.56 85 GLY A CA 1
ATOM 605 C C . GLY A 1 85 ? 13.299 1.717 -17.360 1.00 80.56 85 GLY A C 1
ATOM 606 O O . GLY A 1 85 ? 13.836 2.585 -18.039 1.00 80.56 85 GLY A O 1
ATOM 607 N N . SER A 1 86 ? 12.182 1.104 -17.755 1.00 81.62 86 SER A N 1
ATOM 608 C CA . SER A 1 86 ? 11.584 1.325 -19.080 1.00 81.62 86 SER A CA 1
ATOM 609 C C . SER A 1 86 ? 10.665 2.548 -19.157 1.00 81.62 86 SER A C 1
ATOM 611 O O . SER A 1 86 ? 10.505 3.113 -20.234 1.00 81.62 86 SER A O 1
ATOM 613 N N . THR A 1 87 ? 10.072 2.975 -18.037 1.00 90.31 87 THR A N 1
ATOM 614 C CA . THR A 1 87 ? 9.106 4.085 -17.989 1.00 90.31 87 THR A CA 1
ATOM 615 C C . THR A 1 87 ? 9.263 4.909 -16.710 1.00 90.31 87 THR A C 1
ATOM 617 O O . THR A 1 87 ? 9.529 4.323 -15.659 1.00 90.31 87 THR A O 1
ATOM 620 N N . PRO A 1 88 ? 9.033 6.234 -16.741 1.00 91.88 88 PRO A N 1
ATOM 621 C CA . PRO A 1 88 ? 9.103 7.105 -15.565 1.00 91.88 88 PRO A CA 1
ATOM 622 C C . PRO A 1 88 ? 7.835 6.998 -14.694 1.00 91.88 88 PRO A C 1
ATOM 624 O O . PRO A 1 88 ? 7.230 8.003 -14.339 1.00 91.88 88 PRO A O 1
ATOM 627 N N . LEU A 1 89 ? 7.403 5.776 -14.381 1.00 93.50 89 LEU A N 1
ATOM 628 C CA . LEU A 1 89 ? 6.239 5.508 -13.539 1.00 93.50 89 LEU A CA 1
ATOM 629 C C . LEU A 1 89 ? 6.692 5.046 -12.156 1.00 93.50 89 LEU A C 1
ATOM 631 O O . LEU A 1 89 ? 7.640 4.269 -12.029 1.00 93.50 89 LEU A O 1
ATOM 635 N N . VAL A 1 90 ? 5.987 5.507 -11.126 1.00 93.50 90 VAL A N 1
ATOM 636 C CA . VAL A 1 90 ? 6.188 5.095 -9.736 1.00 93.50 90 VAL A CA 1
ATOM 637 C C . VAL A 1 90 ? 4.857 4.578 -9.207 1.00 93.50 90 VAL A C 1
ATOM 639 O O . VAL A 1 90 ? 3.837 5.244 -9.340 1.00 93.50 90 VAL A O 1
ATOM 642 N N . SER A 1 91 ? 4.871 3.387 -8.613 1.00 94.00 91 SER A N 1
ATOM 643 C CA . SER A 1 91 ? 3.726 2.810 -7.911 1.00 94.00 91 SER A CA 1
ATOM 644 C C . SER A 1 91 ? 4.126 2.558 -6.465 1.00 94.00 91 SER A C 1
ATOM 646 O O . SER A 1 91 ? 5.220 2.057 -6.197 1.00 94.00 91 SER A O 1
ATOM 648 N N . VAL A 1 92 ? 3.245 2.926 -5.542 1.00 94.50 92 VAL A N 1
ATOM 649 C CA . VAL A 1 92 ? 3.423 2.721 -4.106 1.00 94.50 92 VAL A CA 1
ATOM 650 C C . VAL A 1 92 ? 2.267 1.864 -3.617 1.00 94.50 92 VAL A C 1
ATOM 652 O O . VAL A 1 92 ? 1.117 2.118 -3.958 1.00 94.50 92 VAL A O 1
ATOM 655 N N . GLN A 1 93 ? 2.578 0.842 -2.825 1.00 95.50 93 GLN A N 1
ATOM 656 C CA . GLN A 1 93 ? 1.590 -0.048 -2.227 1.00 95.50 93 GLN A CA 1
ATOM 657 C C . GLN A 1 93 ? 1.863 -0.157 -0.730 1.00 95.50 93 GLN A C 1
ATOM 659 O O . GLN A 1 93 ? 2.995 -0.415 -0.318 1.00 95.50 93 GLN A O 1
ATOM 664 N N . LEU A 1 94 ? 0.821 0.030 0.077 1.00 93.81 94 LEU A N 1
ATOM 665 C CA . LEU A 1 94 ? 0.854 -0.205 1.514 1.00 93.81 94 LEU A CA 1
ATOM 666 C C . LEU A 1 94 ? 0.190 -1.551 1.803 1.00 93.81 94 LEU A C 1
ATOM 668 O O . LEU A 1 94 ? -0.981 -1.744 1.492 1.00 93.81 94 LEU A O 1
ATOM 672 N N . VAL A 1 95 ? 0.932 -2.472 2.417 1.00 94.94 95 VAL A N 1
ATOM 673 C CA . VAL A 1 95 ? 0.421 -3.792 2.803 1.00 94.94 95 VAL A CA 1
ATOM 674 C C . VAL A 1 95 ? 0.320 -3.860 4.319 1.00 94.94 95 VAL A C 1
ATOM 676 O O . VAL A 1 95 ? 1.317 -3.711 5.026 1.00 94.94 95 VAL A O 1
ATOM 679 N N . LEU A 1 96 ? -0.889 -4.103 4.817 1.00 92.88 96 LEU A N 1
ATOM 680 C CA . LEU A 1 96 ? -1.159 -4.306 6.235 1.00 92.88 96 LEU A CA 1
ATOM 681 C C . LEU A 1 96 ? -1.295 -5.813 6.512 1.00 92.88 96 LEU A C 1
ATOM 683 O O . LEU A 1 96 ? -1.949 -6.511 5.741 1.00 92.88 96 LEU A O 1
ATOM 687 N N . PRO A 1 97 ? -0.724 -6.346 7.608 1.00 92.31 97 PRO A N 1
ATOM 688 C CA . PRO A 1 97 ? -0.746 -7.783 7.906 1.00 92.31 97 PRO A CA 1
ATOM 689 C C . PRO A 1 97 ? -2.092 -8.279 8.474 1.00 92.31 97 PRO A C 1
ATOM 691 O O . PRO A 1 97 ? -2.145 -9.353 9.066 1.00 92.31 97 PRO A O 1
ATOM 694 N N . ASN A 1 98 ? -3.167 -7.500 8.329 1.00 92.69 98 ASN A N 1
ATOM 695 C CA . ASN A 1 98 ? -4.494 -7.787 8.869 1.00 92.69 98 ASN A CA 1
ATOM 696 C C . ASN A 1 98 ? -5.550 -7.704 7.765 1.00 92.69 98 ASN A C 1
ATOM 698 O O . ASN A 1 98 ? -5.401 -6.961 6.798 1.00 92.69 98 ASN A O 1
ATOM 702 N N . GLY A 1 99 ? -6.633 -8.451 7.949 1.00 94.38 99 GLY A N 1
ATOM 703 C CA . GLY A 1 99 ? -7.806 -8.445 7.081 1.00 94.38 99 GLY A CA 1
ATOM 704 C C . GLY A 1 99 ? -9.071 -8.675 7.904 1.00 94.38 99 GLY A C 1
ATOM 705 O O . GLY A 1 99 ? -9.006 -8.722 9.129 1.00 94.38 99 GLY A O 1
ATOM 706 N N . ALA A 1 100 ? -10.206 -8.916 7.245 1.00 95.69 100 ALA A N 1
ATOM 707 C CA . ALA A 1 100 ? -11.481 -9.184 7.926 1.00 95.69 100 ALA A CA 1
ATOM 708 C C . ALA A 1 100 ? -11.427 -10.373 8.913 1.00 95.69 100 ALA A C 1
ATOM 710 O O . ALA A 1 100 ? -12.184 -10.418 9.874 1.00 95.69 100 ALA A O 1
ATOM 711 N N . SER A 1 101 ? -10.500 -11.326 8.736 1.00 95.94 101 SER A N 1
ATOM 712 C CA . SER A 1 101 ? -10.272 -12.416 9.702 1.00 95.94 101 SER A CA 1
ATOM 713 C C . SER A 1 101 ? -9.741 -11.945 11.060 1.00 95.94 101 SER A C 1
ATOM 715 O O . SER A 1 101 ? -9.786 -12.701 12.026 1.00 95.94 101 SER A O 1
ATOM 717 N N . SER A 1 102 ? -9.191 -10.732 11.118 1.00 96.50 102 SER A N 1
ATOM 718 C CA . SER A 1 102 ? -8.690 -10.089 12.332 1.00 96.50 102 SER A CA 1
ATOM 719 C C . SER A 1 102 ? -9.758 -9.222 13.013 1.00 96.50 102 SER A C 1
ATOM 721 O O . SER A 1 102 ? -9.456 -8.588 14.027 1.00 96.50 102 SER A O 1
ATOM 723 N N . ASP A 1 103 ? -10.985 -9.173 12.479 1.00 97.44 103 ASP A N 1
ATOM 724 C CA . ASP A 1 103 ? -12.080 -8.421 13.088 1.00 97.44 103 ASP A CA 1
ATOM 725 C C . ASP A 1 103 ? -12.417 -9.003 14.477 1.00 97.44 103 ASP A C 1
ATOM 727 O O . ASP A 1 103 ? -12.563 -10.221 14.629 1.00 97.44 103 ASP A O 1
ATOM 731 N N . PRO A 1 104 ? -12.543 -8.163 15.522 1.00 97.44 104 PRO A N 1
ATOM 732 C CA . PRO A 1 104 ? -12.953 -8.630 16.840 1.00 97.44 104 PRO A CA 1
ATOM 733 C C . PRO A 1 104 ? -14.363 -9.228 16.823 1.00 97.44 104 PRO A C 1
ATOM 735 O O . PRO A 1 104 ? -15.225 -8.796 16.062 1.00 97.44 104 PRO A O 1
ATOM 738 N N . VAL A 1 105 ? -14.628 -10.155 17.747 1.00 97.62 105 VAL A N 1
ATOM 739 C CA . VAL A 1 105 ? -15.972 -10.722 17.945 1.00 97.62 105 VAL A CA 1
ATOM 740 C C . VAL A 1 105 ? -16.984 -9.606 18.225 1.00 97.62 105 VAL A C 1
ATOM 742 O O . VAL A 1 105 ? -16.766 -8.778 19.117 1.00 97.62 105 VAL A O 1
ATOM 745 N N . GLY A 1 106 ? -18.089 -9.595 17.479 1.00 97.94 106 GLY A N 1
ATOM 746 C CA . GLY A 1 106 ? -19.124 -8.561 17.554 1.00 97.94 106 GLY A CA 1
ATOM 747 C C . GLY A 1 106 ? -18.765 -7.253 16.839 1.00 97.94 106 GLY A C 1
ATOM 748 O O . GLY A 1 106 ? -19.446 -6.246 17.042 1.00 97.94 106 GLY A O 1
ATOM 749 N N . LYS A 1 107 ? -17.679 -7.236 16.055 1.00 97.88 107 LYS A N 1
ATOM 750 C CA . LYS A 1 107 ? -17.253 -6.125 15.186 1.00 97.88 107 LYS A CA 1
ATOM 751 C C . LYS A 1 107 ? -16.916 -6.616 13.777 1.00 97.88 107 LYS A C 1
ATOM 753 O O . LYS A 1 107 ? -15.979 -6.129 13.146 1.00 97.88 107 LYS A O 1
ATOM 758 N N . GLU A 1 108 ? -17.662 -7.598 13.298 1.00 97.75 108 GLU A N 1
ATOM 759 C CA . GLU A 1 108 ? -17.506 -8.145 11.957 1.00 97.75 108 GLU A CA 1
ATOM 760 C C . GLU A 1 108 ? -17.714 -7.039 10.905 1.00 97.75 108 GLU A C 1
ATOM 762 O O . GLU A 1 108 ? -18.658 -6.251 10.993 1.00 97.75 108 GLU A O 1
ATOM 767 N N . GLY A 1 109 ? -16.823 -6.960 9.914 1.00 96.94 109 GLY A N 1
ATOM 768 C CA . GLY A 1 109 ? -16.847 -5.918 8.885 1.00 96.94 109 GLY A CA 1
ATOM 769 C C . GLY A 1 109 ? -16.098 -4.640 9.269 1.00 96.94 109 GLY A C 1
ATOM 770 O O . GLY A 1 109 ? -16.040 -3.715 8.459 1.00 96.94 109 GLY A O 1
ATOM 771 N N . LEU A 1 110 ? -15.482 -4.575 10.457 1.00 97.38 110 LEU A N 1
ATOM 772 C CA . LEU A 1 110 ? -14.685 -3.420 10.876 1.00 97.38 110 LEU A CA 1
ATOM 773 C C . LEU A 1 110 ? -13.556 -3.132 9.888 1.00 97.38 110 LEU A C 1
ATOM 775 O O . LEU A 1 110 ? -13.370 -1.977 9.503 1.00 97.38 110 LEU A O 1
ATOM 779 N N . THR A 1 111 ? -12.820 -4.158 9.458 1.00 97.19 111 THR A N 1
ATOM 780 C CA . THR A 1 111 ? -11.746 -3.972 8.478 1.00 97.19 111 THR A CA 1
ATOM 781 C C . THR A 1 111 ? -12.284 -3.418 7.160 1.00 97.19 111 THR A C 1
ATOM 783 O O . THR A 1 111 ? -11.675 -2.503 6.626 1.00 97.19 111 THR A O 1
ATOM 786 N N . GLN A 1 112 ? -13.431 -3.912 6.676 1.00 95.62 112 GLN A N 1
ATOM 787 C CA . GLN A 1 112 ? -14.049 -3.443 5.426 1.00 95.62 112 GLN A CA 1
ATOM 788 C C . GLN A 1 112 ? -14.413 -1.960 5.505 1.00 95.62 112 GLN A C 1
ATOM 790 O O . GLN A 1 112 ? -13.936 -1.165 4.706 1.00 95.62 112 GLN A O 1
ATOM 795 N N . ILE A 1 113 ? -15.156 -1.565 6.543 1.00 96.81 113 ILE A N 1
ATOM 796 C CA . ILE A 1 113 ? -15.511 -0.155 6.745 1.00 96.81 113 ILE A CA 1
ATOM 797 C C . ILE A 1 113 ? -14.244 0.695 6.904 1.00 96.81 113 ILE A C 1
ATOM 799 O O . ILE A 1 113 ? -14.182 1.807 6.403 1.00 96.81 113 ILE A O 1
ATOM 803 N N . THR A 1 114 ? -13.212 0.185 7.581 1.00 95.56 114 THR A N 1
ATOM 804 C CA . THR A 1 114 ? -11.951 0.925 7.745 1.00 95.56 114 THR A CA 1
ATOM 805 C C . THR A 1 114 ? -11.244 1.138 6.408 1.00 95.56 114 THR A C 1
ATOM 807 O O . THR A 1 114 ? -10.730 2.227 6.172 1.00 95.56 114 THR A O 1
ATOM 810 N N . THR A 1 115 ? -11.208 0.125 5.539 1.00 94.81 115 THR A N 1
ATOM 811 C CA . THR A 1 115 ? -10.592 0.242 4.212 1.00 94.81 115 THR A CA 1
ATOM 812 C C . THR A 1 115 ? -11.384 1.149 3.284 1.00 94.81 115 THR A C 1
ATOM 814 O O . THR A 1 115 ? -10.760 1.905 2.549 1.00 94.81 115 THR A O 1
ATOM 817 N N . ASP A 1 116 ? -12.715 1.131 3.378 1.00 94.50 116 ASP A N 1
ATOM 818 C CA . ASP A 1 116 ? -13.599 2.005 2.598 1.00 94.50 116 ASP A CA 1
ATOM 819 C C . ASP A 1 116 ? -13.447 3.485 2.979 1.00 94.50 116 ASP A C 1
ATOM 821 O O . ASP A 1 116 ? -13.869 4.346 2.229 1.00 94.50 116 ASP A O 1
ATOM 825 N N . MET A 1 117 ? -12.869 3.799 4.145 1.00 95.25 117 MET A N 1
ATOM 826 C CA . MET A 1 117 ? -12.647 5.180 4.595 1.00 95.25 117 MET A CA 1
ATOM 827 C C . MET A 1 117 ? -11.237 5.708 4.283 1.00 95.25 117 MET A C 1
ATOM 829 O O . MET A 1 117 ? -10.918 6.835 4.663 1.00 95.25 117 MET A O 1
ATOM 833 N N . LEU A 1 118 ? -10.353 4.916 3.662 1.00 93.75 118 LEU A N 1
ATOM 834 C CA . LEU A 1 118 ? -8.955 5.321 3.433 1.00 93.75 118 LEU A CA 1
ATOM 835 C C . LEU A 1 118 ? -8.796 6.421 2.373 1.00 93.75 118 LEU A C 1
ATOM 837 O O . LEU A 1 118 ? -7.786 7.126 2.391 1.00 93.75 118 LEU A O 1
ATOM 841 N N . ASP A 1 119 ? -9.757 6.560 1.470 1.00 92.88 119 ASP A N 1
ATOM 842 C CA . ASP A 1 119 ? -9.823 7.575 0.414 1.00 92.88 119 ASP A CA 1
ATOM 843 C C . ASP A 1 119 ? -10.785 8.730 0.744 1.00 92.88 119 ASP A C 1
ATOM 845 O O . ASP A 1 119 ? -10.868 9.702 -0.001 1.00 92.88 119 ASP A O 1
ATOM 849 N N . GLU A 1 120 ? -11.422 8.700 1.916 1.00 95.75 120 GLU A N 1
ATOM 850 C CA . GLU A 1 120 ? -12.353 9.740 2.378 1.00 95.75 120 GLU A CA 1
ATOM 851 C C . GLU A 1 120 ? -11.650 10.938 3.058 1.00 95.75 120 GLU A C 1
ATOM 853 O O . GLU A 1 120 ? -12.286 11.815 3.653 1.00 95.75 120 GLU A O 1
ATOM 858 N N . GLY A 1 121 ? -10.317 11.001 2.994 1.00 95.56 121 GLY A N 1
ATOM 859 C CA . GLY A 1 121 ? -9.528 12.143 3.453 1.00 95.56 121 GLY A CA 1
ATOM 860 C C . GLY A 1 121 ? -8.104 11.785 3.876 1.00 95.56 121 GLY A C 1
ATOM 861 O O . GLY A 1 121 ? -7.764 10.632 4.136 1.00 95.56 121 GLY A O 1
ATOM 862 N N . ALA A 1 122 ? -7.244 12.801 3.978 1.00 95.38 122 ALA A N 1
ATOM 863 C CA . ALA A 1 122 ? -5.847 12.627 4.371 1.00 95.38 122 ALA A CA 1
ATOM 864 C C . ALA A 1 122 ? -5.306 13.849 5.132 1.00 95.38 122 ALA A C 1
ATOM 866 O O . ALA A 1 122 ? -4.999 14.901 4.566 1.00 95.38 122 ALA A O 1
ATOM 867 N N . GLY A 1 123 ? -5.131 13.706 6.449 1.00 95.06 123 GLY A N 1
ATOM 868 C CA . GLY A 1 123 ? -4.544 14.741 7.301 1.00 95.06 123 GLY A CA 1
ATOM 869 C C . GLY A 1 123 ? -5.405 16.004 7.384 1.00 95.06 123 GLY A C 1
ATOM 870 O O . GLY A 1 123 ? -6.314 16.074 8.204 1.00 95.06 123 GLY A O 1
ATOM 871 N N . LYS A 1 124 ? -5.073 17.023 6.583 1.00 96.62 124 LYS A N 1
ATOM 872 C CA . LYS A 1 124 ? -5.827 18.291 6.507 1.00 96.62 124 LYS A CA 1
ATOM 873 C C . LYS A 1 124 ? -6.793 18.351 5.319 1.00 96.62 124 LYS A C 1
ATOM 875 O O . LYS A 1 124 ? -7.515 19.336 5.208 1.00 96.62 124 LYS A O 1
ATOM 880 N N . LEU A 1 125 ? -6.759 17.353 4.438 1.00 97.56 125 LEU A N 1
ATOM 881 C CA . LEU A 1 125 ? -7.624 17.251 3.268 1.00 97.56 125 LEU A CA 1
ATOM 882 C C . LEU A 1 125 ? -8.857 16.426 3.639 1.00 97.56 125 LEU A C 1
ATOM 884 O O . LEU A 1 125 ? -8.709 15.316 4.158 1.00 97.56 125 LEU A O 1
ATOM 888 N N . ASP A 1 126 ? -10.046 16.972 3.396 1.00 96.75 126 ASP A N 1
ATOM 889 C CA . ASP A 1 126 ? -11.283 16.187 3.383 1.00 96.75 126 ASP A CA 1
ATOM 890 C C . ASP A 1 126 ? -11.401 15.383 2.073 1.00 96.75 126 ASP A C 1
ATOM 892 O O . ASP A 1 126 ? -10.530 15.477 1.205 1.00 96.75 126 ASP A O 1
ATOM 896 N N . ALA A 1 127 ? -12.452 14.569 1.940 1.00 96.81 127 ALA A N 1
ATOM 897 C CA . ALA A 1 127 ? -12.665 13.708 0.775 1.00 96.81 127 ALA A CA 1
ATOM 898 C C . ALA A 1 127 ? -12.655 14.483 -0.556 1.00 96.81 127 ALA A C 1
ATOM 900 O O . ALA A 1 127 ? -12.037 14.050 -1.528 1.00 96.81 127 ALA A O 1
ATOM 901 N N . LEU A 1 128 ? -13.304 15.655 -0.599 1.00 97.12 128 LEU A N 1
ATOM 902 C CA . LEU A 1 128 ? -13.392 16.450 -1.823 1.00 97.12 128 LEU A CA 1
ATOM 903 C C . LEU A 1 128 ? -12.033 17.061 -2.173 1.00 97.12 128 LEU A C 1
ATOM 905 O O . LEU A 1 128 ? -11.581 16.924 -3.306 1.00 97.12 128 LEU A O 1
ATOM 909 N N . ALA A 1 129 ? -11.356 17.667 -1.196 1.00 97.69 129 ALA A N 1
ATOM 910 C CA . ALA A 1 129 ? -10.035 18.253 -1.400 1.00 97.69 129 ALA A CA 1
ATOM 911 C C . ALA A 1 129 ? -8.983 17.201 -1.795 1.00 97.69 129 ALA A C 1
ATOM 913 O O . ALA A 1 129 ? -8.093 17.495 -2.587 1.00 97.69 129 ALA A O 1
ATOM 914 N N . LEU A 1 130 ? -9.073 15.977 -1.262 1.00 96.62 130 LEU A N 1
ATOM 915 C CA . LEU A 1 130 ? -8.180 14.882 -1.642 1.00 96.62 130 LEU A CA 1
ATOM 916 C C . LEU A 1 130 ? -8.420 14.426 -3.088 1.00 96.62 130 LEU A C 1
ATOM 918 O O . LEU A 1 130 ? -7.457 14.214 -3.820 1.00 96.62 130 LEU A O 1
ATOM 922 N N . SER A 1 131 ? -9.683 14.305 -3.504 1.00 95.62 131 SER A N 1
ATOM 923 C CA . SER A 1 131 ? -10.036 13.908 -4.872 1.00 95.62 131 SER A CA 1
ATOM 924 C C . SER A 1 131 ? -9.699 14.967 -5.924 1.00 95.62 131 SER A C 1
ATOM 926 O O . SER A 1 131 ? -9.595 14.618 -7.094 1.00 95.62 131 SER A O 1
ATOM 928 N N . GLU A 1 132 ? -9.590 16.244 -5.556 1.00 96.88 132 GLU A N 1
ATOM 929 C CA . GLU A 1 132 ? -9.189 17.306 -6.489 1.00 96.88 132 GLU A CA 1
ATOM 930 C C . GLU A 1 132 ? -7.673 17.321 -6.757 1.00 96.88 132 GLU A C 1
ATOM 932 O O . GLU A 1 132 ? -7.246 17.780 -7.817 1.00 96.88 132 GLU A O 1
ATOM 937 N N . GLU A 1 133 ? -6.864 16.826 -5.816 1.00 93.88 133 GLU A N 1
ATOM 938 C CA . GLU A 1 133 ? -5.396 16.828 -5.901 1.00 93.88 133 GLU A CA 1
ATOM 939 C C . GLU A 1 133 ? -4.826 15.587 -6.625 1.00 93.88 133 GLU A C 1
ATOM 941 O O . GLU A 1 133 ? -3.678 15.614 -7.080 1.00 93.88 133 GLU A O 1
ATOM 946 N N . LEU A 1 134 ? -5.604 14.499 -6.719 1.00 88.56 134 LEU A N 1
ATOM 947 C CA . LEU A 1 134 ? -5.227 13.206 -7.317 1.00 88.56 134 LEU A CA 1
ATOM 948 C C . LEU A 1 134 ? -5.882 12.978 -8.686 1.00 88.56 134 LEU A C 1
ATOM 950 O O . LEU A 1 134 ? -5.178 12.436 -9.572 1.00 88.56 134 LEU A O 1
#

Secondary structure (DSSP, 8-state):
-------------------------------PPPPPPP-------------SSPPPPPPPPP--PPPEEEEE-TTS-EEEEE---SSS--------S--GGGPPTT-TTHHHHHHHTTTSEETTEEHHHHHHH-

Radius of gyration: 33.24 Å; chains: 1; bounding box: 58×72×76 Å

Sequence (134 aa):
MATGSLFAGLVTGSLLMVACGNTPPAETPTPTPTPPTPSVTDEAPPALVNRAALPEPGPAPEWGPPEVTELPLSNGAKLWYLKMGSTPLVSVQLVLPNGASSDPVGKEGLTQITTDMLDEGAGKLDALALSEEL